Protein AF-A0A2L2ZAL2-F1 (afdb_monomer_lite)

Radius of gyration: 15.27 Å; chains: 1; bounding box: 38×30×30 Å

Structure (mmCIF, N/CA/C/O backbone):
data_AF-A0A2L2ZAL2-F1
#
_entry.id   AF-A0A2L2ZAL2-F1
#
loop_
_atom_site.group_PDB
_atom_site.id
_atom_site.type_symbol
_atom_site.label_atom_id
_atom_site.label_alt_id
_atom_site.label_comp_id
_atom_site.label_asym_id
_atom_site.label_entity_id
_atom_site.label_seq_id
_atom_site.pdbx_PDB_ins_code
_atom_site.Cartn_x
_atom_site.Cartn_y
_atom_site.Cartn_z
_atom_site.occupancy
_atom_site.B_iso_or_equiv
_atom_site.auth_seq_id
_atom_site.auth_comp_id
_atom_site.auth_asym_id
_atom_site.auth_atom_id
_atom_site.pdbx_PDB_model_num
ATOM 1 N N . VAL A 1 1 ? 10.939 -8.240 3.186 1.00 60.72 1 VAL A N 1
ATOM 2 C CA . VAL A 1 1 ? 10.660 -7.524 4.456 1.00 60.72 1 VAL A CA 1
ATOM 3 C C . VAL A 1 1 ? 11.740 -6.486 4.649 1.00 60.72 1 VAL A C 1
ATOM 5 O O . VAL A 1 1 ? 12.909 -6.843 4.583 1.00 60.72 1 VAL A O 1
ATOM 8 N N . CYS A 1 2 ? 11.363 -5.227 4.842 1.00 73.62 2 CYS A N 1
ATOM 9 C CA . CYS A 1 2 ? 12.332 -4.180 5.137 1.00 73.62 2 CYS A CA 1
ATOM 10 C C . CYS A 1 2 ? 12.600 -4.210 6.649 1.00 73.62 2 CYS A C 1
ATOM 12 O O . CYS A 1 2 ? 11.678 -4.045 7.452 1.00 73.62 2 CYS A O 1
ATOM 14 N N . LEU A 1 3 ? 13.838 -4.535 7.023 1.00 76.94 3 LEU A N 1
ATOM 15 C CA . LEU A 1 3 ? 14.264 -4.755 8.405 1.00 76.94 3 LEU A CA 1
ATOM 16 C C . LEU A 1 3 ? 15.159 -3.606 8.869 1.00 76.94 3 LEU A C 1
ATOM 18 O O . LEU A 1 3 ? 15.939 -3.071 8.086 1.00 76.94 3 LEU A O 1
ATOM 22 N N . TYR A 1 4 ? 15.068 -3.260 10.152 1.00 73.62 4 TYR A N 1
ATOM 23 C CA . TYR A 1 4 ? 16.097 -2.469 10.818 1.00 73.62 4 TYR A CA 1
ATOM 24 C C . TYR A 1 4 ? 17.323 -3.363 11.053 1.00 73.62 4 TYR A C 1
ATOM 26 O O . TYR A 1 4 ? 17.233 -4.351 11.790 1.00 73.62 4 TYR A O 1
ATOM 34 N N . ASP A 1 5 ? 18.429 -3.009 10.397 1.00 65.56 5 ASP A N 1
ATOM 35 C CA . ASP A 1 5 ? 19.628 -3.825 10.137 1.00 65.56 5 ASP A CA 1
ATOM 36 C C . ASP A 1 5 ? 20.212 -4.521 11.385 1.00 65.56 5 ASP A C 1
ATOM 38 O O . ASP A 1 5 ? 20.633 -5.671 11.340 1.00 65.56 5 ASP A O 1
ATOM 42 N N . ILE A 1 6 ? 20.120 -3.883 12.554 1.00 71.75 6 ILE A N 1
ATOM 43 C CA . ILE A 1 6 ? 20.772 -4.371 13.781 1.00 71.75 6 ILE A CA 1
ATOM 44 C C . ILE A 1 6 ? 19.848 -5.256 14.638 1.00 71.75 6 ILE A C 1
ATOM 46 O O . ILE A 1 6 ? 20.307 -6.155 15.336 1.00 71.75 6 ILE A O 1
ATOM 50 N N . ALA A 1 7 ? 18.531 -5.035 14.593 1.00 75.19 7 ALA A N 1
ATOM 51 C CA . ALA A 1 7 ? 17.582 -5.644 15.535 1.00 75.19 7 ALA A CA 1
ATOM 52 C C . ALA A 1 7 ? 16.630 -6.665 14.893 1.00 75.19 7 ALA A C 1
ATOM 54 O O . ALA A 1 7 ? 15.743 -7.181 15.573 1.00 75.19 7 ALA A O 1
ATOM 55 N N . ARG A 1 8 ? 16.737 -6.901 13.572 1.00 80.12 8 ARG A N 1
ATOM 56 C CA . ARG A 1 8 ? 15.766 -7.693 12.782 1.00 80.12 8 ARG A CA 1
ATOM 57 C C . ARG A 1 8 ? 14.308 -7.280 13.027 1.00 80.12 8 ARG A C 1
ATOM 59 O O . ARG A 1 8 ? 13.376 -8.071 12.882 1.00 80.12 8 ARG A O 1
ATOM 66 N N . ARG A 1 9 ? 14.094 -6.012 13.380 1.00 84.94 9 ARG A N 1
ATOM 67 C CA . ARG A 1 9 ? 12.767 -5.456 13.633 1.00 84.94 9 ARG A CA 1
ATOM 68 C C . ARG A 1 9 ? 12.143 -5.039 12.306 1.00 84.94 9 ARG A C 1
ATOM 70 O O . ARG A 1 9 ? 12.784 -4.357 11.512 1.00 84.94 9 ARG A O 1
ATOM 77 N N . SER A 1 10 ? 10.894 -5.438 12.074 1.00 86.81 10 SER A N 1
ATOM 78 C CA . SER A 1 10 ? 10.130 -4.999 10.900 1.00 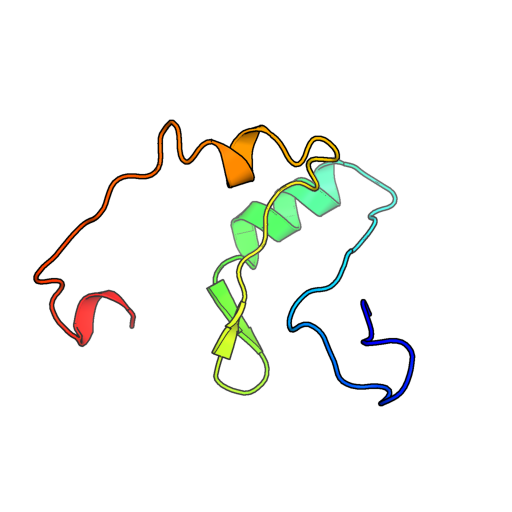86.81 10 SER A CA 1
ATOM 79 C C . SER A 1 10 ? 9.941 -3.481 10.908 1.00 86.81 10 SER A C 1
ATOM 81 O O . SER A 1 10 ? 9.585 -2.911 11.940 1.00 86.81 10 SER A O 1
ATOM 83 N N . LEU A 1 11 ? 10.121 -2.847 9.747 1.00 87.12 11 LEU A N 1
ATOM 84 C CA . LEU A 1 11 ? 9.825 -1.426 9.538 1.00 87.12 11 LEU A CA 1
ATOM 85 C C . LEU A 1 11 ? 8.329 -1.148 9.304 1.00 87.12 11 LEU A C 1
ATOM 87 O O . LEU A 1 11 ? 7.945 -0.008 9.068 1.00 87.12 11 LEU A O 1
ATOM 91 N N . GLY A 1 12 ? 7.476 -2.177 9.353 1.00 89.31 12 GLY A N 1
ATOM 92 C CA . GLY A 1 12 ? 6.031 -2.026 9.163 1.00 89.31 12 GLY A CA 1
ATOM 93 C C . GLY A 1 12 ? 5.594 -1.900 7.701 1.00 89.31 12 GLY A C 1
ATOM 94 O O . GLY A 1 12 ? 4.427 -1.623 7.449 1.00 89.31 12 GLY A O 1
ATOM 95 N N . PHE A 1 13 ? 6.499 -2.134 6.746 1.00 91.12 13 PHE A N 1
ATOM 96 C CA . PHE A 1 13 ? 6.191 -2.203 5.318 1.00 91.12 13 PHE A CA 1
ATOM 97 C C . PHE A 1 13 ? 7.019 -3.286 4.609 1.00 91.12 13 PHE A C 1
ATOM 99 O O . PHE A 1 13 ? 8.024 -3.789 5.129 1.00 91.12 13 PHE A O 1
ATOM 106 N N . ALA A 1 14 ? 6.585 -3.653 3.407 1.00 91.50 14 ALA A N 1
ATOM 107 C CA . ALA A 1 14 ? 7.279 -4.575 2.520 1.00 91.50 14 ALA A CA 1
ATOM 108 C C . ALA A 1 14 ? 7.038 -4.182 1.056 1.00 91.50 14 ALA A C 1
ATOM 110 O O . ALA A 1 14 ? 6.075 -3.482 0.754 1.00 91.50 14 ALA A O 1
ATOM 111 N N . TYR A 1 15 ? 7.904 -4.662 0.166 1.00 92.94 15 TYR A N 1
ATOM 112 C CA . TYR A 1 15 ? 7.688 -4.621 -1.277 1.00 92.94 15 TYR A CA 1
ATOM 113 C C . TYR A 1 15 ? 7.222 -5.990 -1.756 1.00 92.94 15 TYR A C 1
ATOM 115 O O . TYR A 1 15 ? 7.718 -7.014 -1.279 1.00 92.94 15 TYR A O 1
ATOM 123 N N . VAL A 1 16 ? 6.294 -5.987 -2.707 1.00 94.19 16 VAL A N 1
ATOM 124 C CA . VAL A 1 16 ? 5.813 -7.179 -3.401 1.00 94.19 16 VAL A CA 1
ATOM 125 C C . VAL A 1 16 ? 5.952 -6.904 -4.889 1.00 94.19 16 VAL A C 1
ATOM 127 O O . VAL A 1 16 ? 5.414 -5.918 -5.383 1.00 94.19 16 VAL A O 1
ATOM 130 N N . ASN A 1 17 ? 6.702 -7.756 -5.583 1.00 95.50 17 ASN A N 1
ATOM 131 C CA . ASN A 1 17 ? 6.853 -7.682 -7.030 1.00 95.50 17 ASN A CA 1
ATOM 132 C C . ASN A 1 17 ? 5.982 -8.767 -7.656 1.00 95.50 17 ASN A C 1
ATOM 134 O O . ASN A 1 17 ? 6.085 -9.933 -7.275 1.00 95.50 17 ASN A O 1
ATOM 138 N N . PHE A 1 18 ? 5.152 -8.379 -8.616 1.00 96.44 18 PHE A N 1
ATOM 139 C CA . PHE A 1 18 ? 4.371 -9.306 -9.427 1.00 96.44 18 PHE A CA 1
ATOM 140 C C . PHE A 1 18 ? 5.081 -9.549 -10.755 1.00 96.44 18 PHE A C 1
ATOM 142 O O . PHE A 1 18 ? 5.810 -8.687 -11.244 1.00 96.44 18 PHE A O 1
ATOM 149 N N . GLN A 1 19 ? 4.859 -10.722 -11.347 1.00 97.31 19 GLN A N 1
ATOM 150 C CA . GLN A 1 19 ? 5.353 -11.009 -12.695 1.00 97.31 19 GLN A CA 1
ATOM 151 C C . GLN A 1 19 ? 4.609 -10.182 -13.748 1.00 97.31 19 GLN A C 1
ATOM 153 O O . GLN A 1 19 ? 5.217 -9.731 -14.714 1.00 97.31 19 GLN A O 1
ATOM 158 N N . GLN A 1 20 ? 3.303 -9.973 -13.552 1.00 97.62 20 GLN A N 1
ATOM 159 C CA . GLN A 1 20 ? 2.460 -9.190 -14.448 1.00 97.62 20 GLN A CA 1
ATOM 160 C C . GLN A 1 20 ? 1.943 -7.937 -13.740 1.00 97.62 20 GLN A C 1
ATOM 162 O O . GLN A 1 20 ? 1.502 -7.997 -12.592 1.00 97.62 20 GLN A O 1
ATOM 167 N N . ALA A 1 21 ? 1.946 -6.805 -14.447 1.00 96.19 21 ALA A N 1
ATOM 168 C CA . ALA A 1 21 ? 1.427 -5.542 -13.918 1.00 96.19 21 ALA A CA 1
ATOM 169 C C . ALA A 1 21 ? -0.069 -5.628 -13.571 1.00 96.19 21 ALA A C 1
ATOM 171 O O . ALA A 1 21 ? -0.489 -5.083 -12.554 1.00 96.19 21 ALA A O 1
ATOM 172 N N . VAL A 1 22 ? -0.844 -6.382 -14.361 1.00 97.88 22 VAL A N 1
ATOM 173 C CA . VAL A 1 22 ? -2.283 -6.588 -14.131 1.00 97.88 22 VAL A CA 1
ATOM 174 C C . VAL A 1 22 ? -2.569 -7.266 -12.790 1.00 97.88 22 VAL A C 1
ATOM 176 O O . VAL A 1 22 ? -3.561 -6.953 -12.143 1.00 97.88 22 VAL A O 1
ATOM 179 N N . ASP A 1 23 ? -1.697 -8.164 -12.329 1.00 98.00 23 ASP A N 1
ATOM 180 C CA . ASP A 1 23 ? -1.885 -8.824 -11.036 1.00 98.00 23 ASP A CA 1
ATOM 181 C C . ASP A 1 23 ? -1.569 -7.877 -9.875 1.00 98.00 23 ASP A C 1
ATOM 183 O O . ASP A 1 23 ? -2.240 -7.925 -8.846 1.00 98.00 23 ASP A O 1
ATOM 187 N N . ALA A 1 24 ? -0.593 -6.978 -10.053 1.00 97.06 24 ALA A N 1
ATOM 188 C CA . ALA A 1 24 ? -0.303 -5.932 -9.076 1.00 97.06 24 ALA A CA 1
ATOM 189 C C . ALA A 1 24 ? -1.463 -4.932 -8.958 1.00 97.06 24 ALA A C 1
ATOM 191 O O . ALA A 1 24 ? -1.839 -4.563 -7.847 1.00 97.06 24 ALA A O 1
ATOM 192 N N . GLU A 1 25 ? -2.043 -4.533 -10.092 1.00 97.38 25 GLU A N 1
ATOM 193 C CA . GLU A 1 25 ? -3.218 -3.661 -10.149 1.00 97.38 25 GLU A CA 1
ATOM 194 C C . GLU A 1 25 ? -4.431 -4.329 -9.493 1.00 97.38 25 GLU A C 1
ATOM 196 O O . GLU A 1 25 ? -5.003 -3.771 -8.559 1.00 97.38 25 GLU A O 1
ATOM 201 N N . ARG A 1 26 ? -4.741 -5.583 -9.856 1.00 98.00 26 ARG A N 1
ATOM 202 C CA . ARG A 1 26 ? -5.812 -6.354 -9.201 1.00 98.00 26 ARG A CA 1
ATOM 203 C C . ARG A 1 26 ? -5.606 -6.453 -7.695 1.00 98.00 26 ARG A C 1
ATOM 205 O O . ARG A 1 26 ? -6.563 -6.290 -6.947 1.00 98.00 26 ARG A O 1
ATOM 212 N N . ALA A 1 27 ? -4.388 -6.739 -7.235 1.00 97.19 27 ALA A N 1
ATOM 213 C CA . ALA A 1 27 ? -4.102 -6.827 -5.806 1.00 97.19 27 ALA A CA 1
ATOM 214 C C . ALA A 1 27 ? -4.322 -5.480 -5.100 1.00 97.19 27 ALA A C 1
ATOM 216 O O . ALA A 1 27 ? -4.875 -5.455 -4.003 1.00 97.19 27 ALA A O 1
ATOM 217 N N . LEU A 1 28 ? -3.927 -4.368 -5.727 1.00 96.69 28 LEU A N 1
ATOM 218 C CA . LEU A 1 28 ? -4.172 -3.022 -5.211 1.00 96.69 28 LEU A CA 1
ATOM 219 C C . LEU A 1 28 ? -5.672 -2.709 -5.128 1.00 96.69 28 LEU A C 1
ATOM 221 O O . LEU A 1 28 ? -6.108 -2.169 -4.117 1.00 96.69 28 LEU A O 1
ATOM 225 N N . ASP A 1 29 ? -6.461 -3.083 -6.131 1.00 96.38 29 ASP A N 1
ATOM 226 C CA . ASP A 1 29 ? -7.896 -2.779 -6.160 1.00 96.38 29 ASP A CA 1
ATOM 227 C C . ASP A 1 29 ? -8.723 -3.668 -5.227 1.00 96.38 29 ASP A C 1
ATOM 229 O O . ASP A 1 29 ? -9.730 -3.227 -4.676 1.00 96.38 29 ASP A O 1
ATOM 233 N N . THR A 1 30 ? -8.313 -4.926 -5.052 1.00 97.00 30 THR A N 1
ATOM 234 C CA . THR A 1 30 ? -9.130 -5.934 -4.356 1.00 97.00 30 THR A CA 1
ATOM 235 C C . THR A 1 30 ? -8.719 -6.190 -2.915 1.00 97.00 30 THR A C 1
ATOM 237 O O . THR A 1 30 ? -9.567 -6.599 -2.133 1.00 97.00 30 THR A O 1
ATOM 240 N N . LEU A 1 31 ? -7.450 -5.964 -2.557 1.00 96.50 31 LEU A N 1
ATOM 241 C CA . LEU A 1 31 ? -6.909 -6.339 -1.243 1.00 96.50 31 LEU A CA 1
ATOM 242 C C . LEU A 1 31 ? -6.487 -5.132 -0.397 1.00 96.50 31 LEU A C 1
ATOM 244 O O . LEU A 1 31 ? -5.992 -5.290 0.719 1.00 96.50 31 LEU A O 1
ATOM 248 N N . ASN A 1 32 ? -6.599 -3.910 -0.914 1.00 95.50 32 ASN A N 1
ATOM 249 C CA . ASN A 1 32 ? -6.201 -2.734 -0.152 1.00 95.50 32 ASN A CA 1
ATOM 250 C C . ASN A 1 32 ? -7.150 -2.511 1.033 1.0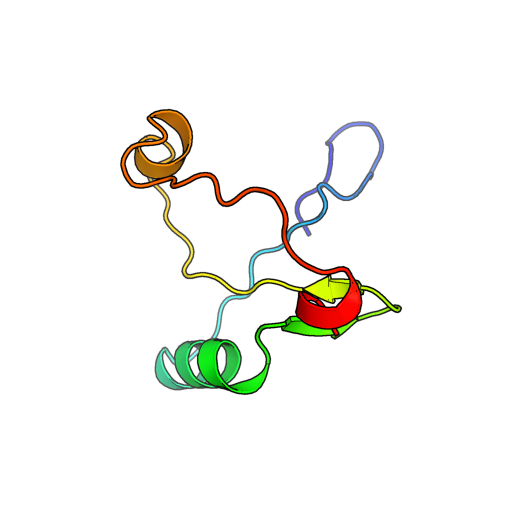0 95.50 32 ASN A C 1
ATOM 252 O O . ASN A 1 32 ? -8.365 -2.502 0.874 1.00 95.50 32 ASN A O 1
ATOM 256 N N . PHE A 1 33 ? -6.567 -2.292 2.212 1.00 93.88 33 PHE A N 1
ATOM 257 C CA . PHE A 1 33 ? -7.239 -2.217 3.512 1.00 93.88 33 PHE A CA 1
ATOM 258 C C . PHE A 1 33 ? -7.810 -3.534 4.055 1.00 93.88 33 PHE A C 1
ATOM 260 O O . PHE A 1 33 ? -8.407 -3.514 5.133 1.00 93.88 33 PHE A O 1
ATOM 267 N N . ASP A 1 34 ? -7.539 -4.676 3.416 1.00 94.94 34 ASP A N 1
ATOM 268 C CA . ASP A 1 34 ? -7.857 -5.979 4.003 1.00 94.94 34 ASP A CA 1
ATOM 269 C C . ASP A 1 34 ? -7.117 -6.201 5.329 1.00 94.94 34 ASP A C 1
ATOM 271 O O . ASP A 1 34 ? -6.093 -5.586 5.639 1.00 94.94 34 ASP A O 1
ATOM 275 N N . MET A 1 35 ? -7.639 -7.116 6.143 1.00 94.06 35 MET A N 1
ATOM 276 C CA . MET A 1 35 ? -7.123 -7.369 7.484 1.00 94.06 35 MET A CA 1
ATOM 277 C C . MET A 1 35 ? -6.010 -8.418 7.476 1.00 94.06 35 MET A C 1
ATOM 279 O O . MET A 1 35 ? -6.238 -9.592 7.193 1.00 94.06 35 MET A O 1
ATOM 283 N N . ILE A 1 36 ? -4.811 -8.033 7.921 1.00 92.25 36 ILE A N 1
ATOM 284 C CA . ILE A 1 36 ? -3.723 -8.970 8.228 1.00 92.25 36 ILE A CA 1
ATOM 285 C C . ILE A 1 36 ? -3.378 -8.849 9.708 1.00 92.25 36 ILE A C 1
ATOM 287 O O . ILE A 1 36 ? -2.950 -7.798 10.185 1.00 92.25 36 ILE A O 1
ATOM 291 N N . LYS A 1 37 ? -3.542 -9.948 10.458 1.00 92.06 37 LYS A N 1
ATOM 292 C CA . LYS A 1 37 ? -3.268 -10.006 11.909 1.00 92.06 37 LYS A CA 1
ATOM 293 C C . LYS A 1 37 ? -3.967 -8.878 12.695 1.00 92.06 37 LYS A C 1
ATOM 295 O O . LYS A 1 37 ? -3.372 -8.273 13.586 1.00 92.06 37 LYS A O 1
ATOM 300 N N . GLY A 1 38 ? -5.219 -8.587 12.335 1.00 91.81 38 GLY A N 1
ATOM 301 C CA . GLY A 1 38 ? -6.056 -7.583 13.001 1.00 91.81 38 GLY A CA 1
ATOM 302 C C . GLY A 1 38 ? -5.688 -6.129 12.695 1.00 91.81 38 GLY A C 1
ATOM 303 O O . GLY A 1 38 ? -6.094 -5.239 13.437 1.00 91.81 38 GLY A O 1
ATOM 304 N N . ARG A 1 39 ? -4.897 -5.871 11.647 1.00 90.69 39 ARG A N 1
ATOM 305 C CA . ARG A 1 39 ? -4.604 -4.516 11.169 1.00 90.69 39 ARG A CA 1
ATOM 306 C C . ARG A 1 39 ? -4.916 -4.420 9.675 1.00 90.69 39 ARG A C 1
ATOM 308 O O . ARG A 1 39 ? -4.456 -5.298 8.939 1.00 90.69 39 ARG A O 1
ATOM 315 N N . PRO A 1 40 ? -5.629 -3.375 9.223 1.00 93.12 40 PRO A N 1
ATOM 316 C CA . PRO A 1 40 ? -5.777 -3.120 7.800 1.00 93.12 40 PRO A CA 1
ATOM 317 C C . PRO A 1 40 ? -4.406 -2.757 7.222 1.00 93.12 40 PRO A C 1
ATOM 319 O O . PRO A 1 40 ? -3.672 -1.957 7.817 1.00 93.12 40 PRO A O 1
ATOM 322 N N . PHE A 1 41 ? -4.026 -3.349 6.092 1.00 94.12 41 PHE A N 1
ATOM 323 C CA . PHE A 1 41 ? -2.778 -2.993 5.412 1.00 94.12 41 PHE A CA 1
ATOM 324 C C . PHE A 1 41 ? -3.054 -2.112 4.195 1.00 94.12 41 PHE A C 1
ATOM 326 O O . PHE A 1 41 ? -4.019 -2.311 3.469 1.00 94.12 41 PHE A O 1
ATOM 333 N N . ARG A 1 42 ? -2.187 -1.121 3.970 1.00 95.00 42 ARG A N 1
ATOM 334 C CA . ARG A 1 42 ? -2.304 -0.200 2.836 1.00 95.00 42 ARG A CA 1
ATOM 335 C C . ARG A 1 42 ? -1.361 -0.621 1.715 1.00 95.00 42 ARG A C 1
ATOM 337 O O . ARG A 1 42 ? -0.146 -0.635 1.923 1.00 95.00 42 ARG A O 1
ATOM 344 N N . ILE A 1 43 ? -1.909 -0.886 0.535 1.00 95.44 43 ILE A N 1
ATOM 345 C CA . ILE A 1 43 ? -1.160 -1.118 -0.704 1.00 95.44 43 ILE A CA 1
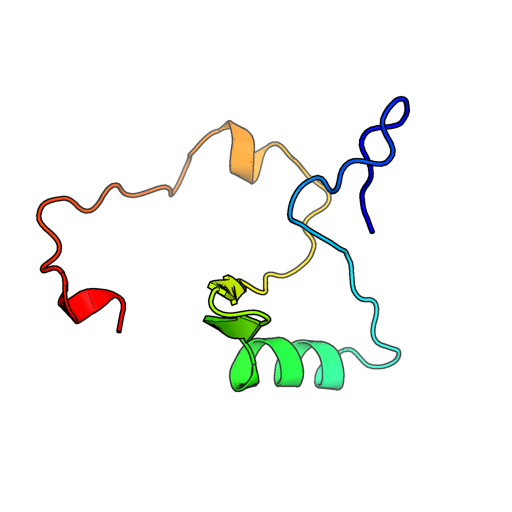ATOM 346 C C . ILE A 1 43 ? -1.036 0.212 -1.455 1.00 95.44 43 ILE A C 1
ATOM 348 O O . ILE A 1 43 ? -1.982 0.991 -1.528 1.00 95.44 43 ILE A O 1
ATOM 352 N N . MET A 1 44 ? 0.147 0.494 -1.999 1.00 94.44 44 MET A N 1
ATOM 353 C CA . MET A 1 44 ? 0.390 1.620 -2.905 1.00 94.44 44 MET A CA 1
ATOM 354 C C . MET A 1 44 ? 1.440 1.211 -3.935 1.00 94.44 44 MET A C 1
ATOM 356 O O . MET A 1 44 ? 2.297 0.374 -3.640 1.00 94.44 44 MET A O 1
ATOM 360 N N . TRP A 1 45 ? 1.434 1.859 -5.099 1.00 93.69 45 TRP A N 1
ATOM 361 C CA . TRP A 1 45 ? 2.523 1.728 -6.063 1.00 93.69 45 TRP A CA 1
ATOM 362 C C . TRP A 1 45 ? 3.862 2.143 -5.448 1.00 93.69 45 TRP A C 1
ATOM 364 O O . TRP A 1 45 ? 3.975 3.148 -4.736 1.00 93.69 45 TRP A O 1
ATOM 374 N N . ALA A 1 46 ? 4.896 1.352 -5.723 1.00 89.75 46 ALA A N 1
ATOM 375 C CA . ALA A 1 46 ? 6.241 1.646 -5.263 1.00 89.75 46 ALA A CA 1
ATOM 376 C C . ALA A 1 46 ? 6.799 2.849 -6.035 1.00 89.75 46 ALA A C 1
ATOM 378 O O . ALA A 1 46 ? 7.191 2.732 -7.191 1.00 89.75 46 ALA A O 1
ATOM 379 N N . HIS A 1 47 ? 6.853 4.007 -5.377 1.00 82.31 47 HIS A N 1
ATOM 380 C CA . HIS A 1 47 ? 7.523 5.192 -5.907 1.00 82.31 47 HIS A CA 1
ATOM 381 C C . HIS A 1 47 ? 8.940 5.301 -5.334 1.00 82.31 47 HIS A C 1
ATOM 383 O O . HIS A 1 47 ? 9.115 5.348 -4.106 1.00 82.31 47 HIS A O 1
ATOM 389 N N . SER A 1 48 ? 9.933 5.331 -6.225 1.00 74.56 48 SER A N 1
ATOM 390 C CA . SER A 1 48 ? 11.360 5.403 -5.894 1.00 74.56 48 SER A CA 1
ATOM 391 C C . SER A 1 48 ? 11.770 6.784 -5.391 1.00 74.56 48 SER A C 1
ATOM 393 O O . SER A 1 48 ? 12.577 6.865 -4.469 1.00 74.56 48 SER A O 1
ATOM 395 N N . ASP A 1 49 ? 11.183 7.855 -5.937 1.00 79.81 49 ASP A N 1
ATOM 396 C CA . ASP A 1 49 ? 11.469 9.221 -5.498 1.00 79.81 49 ASP A CA 1
ATOM 397 C C . ASP A 1 49 ? 10.852 9.508 -4.111 1.00 79.81 49 ASP A C 1
ATOM 399 O O . ASP A 1 49 ? 9.622 9.499 -3.967 1.00 79.81 49 ASP A O 1
ATOM 403 N N . PRO A 1 50 ? 11.667 9.766 -3.068 1.00 79.12 50 PRO A N 1
ATOM 404 C CA . PRO A 1 50 ? 11.179 10.129 -1.744 1.00 79.12 50 PRO A CA 1
ATOM 405 C C . PRO A 1 50 ? 10.615 11.555 -1.668 1.00 79.12 50 PRO A C 1
ATOM 407 O O . PRO A 1 50 ? 9.951 11.862 -0.675 1.00 79.12 50 PRO A O 1
ATOM 410 N N . SER A 1 51 ? 10.906 12.421 -2.647 1.00 80.00 51 SER A N 1
ATOM 411 C CA . SER A 1 51 ? 10.563 13.851 -2.641 1.00 80.00 51 SER A CA 1
ATOM 412 C C . SER A 1 51 ? 9.064 14.077 -2.445 1.00 80.00 51 SER A C 1
ATOM 414 O O . SER A 1 51 ? 8.681 14.827 -1.551 1.00 80.00 51 SER A O 1
ATOM 416 N N . LEU A 1 52 ? 8.233 13.312 -3.158 1.00 77.25 52 LEU A N 1
ATOM 417 C CA . LEU A 1 52 ? 6.771 13.381 -3.110 1.00 77.25 52 LEU A CA 1
ATOM 418 C C . LEU A 1 52 ? 6.209 13.159 -1.701 1.00 77.25 52 LEU A C 1
ATOM 420 O O . LEU A 1 52 ? 5.233 13.781 -1.301 1.00 77.25 52 LEU A O 1
ATOM 424 N N . ARG A 1 53 ? 6.832 12.271 -0.916 1.00 81.88 53 ARG A N 1
ATOM 425 C CA . ARG A 1 53 ? 6.405 12.013 0.469 1.00 81.88 53 ARG A CA 1
ATOM 426 C C . ARG A 1 53 ? 6.988 13.024 1.451 1.00 81.88 53 ARG A C 1
ATOM 428 O O . ARG A 1 53 ? 6.360 13.299 2.469 1.00 81.88 53 ARG A O 1
ATOM 435 N N . LYS A 1 54 ? 8.194 13.532 1.178 1.00 83.50 54 LYS A N 1
ATOM 436 C CA . LYS A 1 54 ? 8.901 14.474 2.055 1.00 83.50 54 LYS A CA 1
ATOM 437 C C . LYS A 1 54 ? 8.358 15.896 1.950 1.00 83.50 54 LYS A C 1
ATOM 439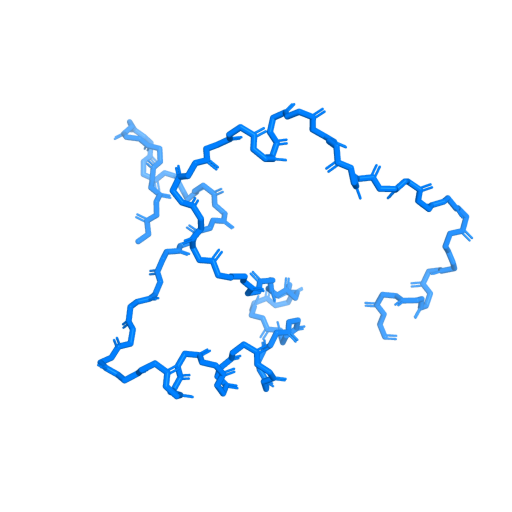 O O . LYS A 1 54 ? 8.337 16.579 2.966 1.00 83.50 54 LYS A O 1
ATOM 444 N N . SER A 1 55 ? 7.939 16.330 0.760 1.00 86.69 55 SER A N 1
ATOM 445 C CA . SER A 1 55 ? 7.390 17.676 0.553 1.00 86.69 55 SER A CA 1
ATOM 446 C C . SER A 1 55 ? 6.059 17.865 1.279 1.00 86.69 55 SER A C 1
ATOM 448 O O . SER A 1 55 ? 5.745 18.969 1.710 1.00 86.69 55 SER A O 1
ATOM 450 N N . GLY A 1 56 ? 5.279 16.788 1.426 1.00 82.12 56 GLY A N 1
ATOM 451 C CA . GLY A 1 56 ? 3.920 16.853 1.961 1.00 82.12 56 GLY A CA 1
ATOM 452 C C . GLY A 1 56 ? 2.935 17.561 1.028 1.00 82.12 56 GLY A C 1
ATOM 453 O O . GLY A 1 56 ? 1.792 17.802 1.410 1.00 82.12 56 GLY A O 1
ATOM 454 N N . GLU A 1 57 ? 3.365 17.885 -0.188 1.00 84.94 57 GLU A N 1
ATOM 455 C CA . GLU A 1 57 ? 2.538 18.516 -1.203 1.00 84.94 57 GLU A CA 1
ATOM 456 C C . GLU A 1 57 ? 1.413 17.552 -1.607 1.00 84.94 57 GLU A C 1
ATOM 458 O O . GLU A 1 57 ? 1.655 16.391 -1.930 1.00 84.94 57 GLU A O 1
ATOM 463 N N . GLY A 1 58 ? 0.161 18.001 -1.491 1.00 84.38 58 GLY A N 1
ATOM 464 C CA . GLY A 1 58 ? -1.025 17.157 -1.683 1.00 84.38 58 GLY A CA 1
ATOM 465 C C . GLY A 1 58 ? -1.489 16.375 -0.444 1.00 84.38 58 GLY A C 1
ATOM 466 O O . GLY A 1 58 ? -2.561 15.771 -0.485 1.00 84.38 58 GLY A O 1
ATOM 467 N N . ASN A 1 59 ? -0.765 16.418 0.683 1.00 89.56 59 ASN A N 1
ATOM 468 C CA . ASN A 1 59 ? -1.235 15.808 1.931 1.00 89.56 59 ASN A CA 1
ATOM 469 C C . ASN A 1 59 ? -2.259 16.714 2.632 1.00 89.56 59 ASN A C 1
ATOM 471 O O . ASN A 1 59 ? -1.907 17.713 3.259 1.00 89.56 59 ASN A O 1
ATOM 475 N N . VAL A 1 60 ? -3.534 16.330 2.579 1.00 92.31 60 VAL A N 1
ATOM 476 C CA . VAL A 1 60 ? -4.629 17.025 3.273 1.00 92.31 60 VAL A CA 1
ATOM 477 C C . VAL A 1 60 ? -4.893 16.387 4.639 1.00 92.31 60 VAL A C 1
ATOM 479 O O . VAL A 1 60 ? -4.973 15.167 4.766 1.00 92.31 60 VAL A O 1
ATOM 482 N N . ILE A 1 61 ? -5.065 17.217 5.673 1.00 91.75 61 ILE A N 1
ATOM 483 C CA . ILE A 1 61 ? -5.388 16.767 7.034 1.00 91.75 61 ILE A CA 1
ATOM 484 C C . ILE A 1 61 ? -6.894 16.892 7.264 1.00 91.75 61 ILE A C 1
ATOM 486 O O . ILE A 1 61 ? -7.421 17.997 7.382 1.00 91.75 61 ILE A O 1
ATOM 490 N N . ILE A 1 62 ? -7.572 15.754 7.405 1.00 91.19 62 ILE A N 1
ATOM 491 C CA . ILE A 1 62 ? -8.985 15.695 7.791 1.00 91.19 62 ILE A CA 1
ATOM 492 C C . ILE A 1 62 ? -9.066 15.453 9.303 1.00 91.19 62 ILE A C 1
ATOM 494 O O . ILE A 1 62 ? -8.484 14.500 9.822 1.00 91.19 62 ILE A O 1
ATOM 498 N N . LYS A 1 63 ? -9.769 16.333 10.022 1.00 94.19 63 LYS A N 1
ATOM 499 C CA . LYS A 1 63 ? -9.984 16.247 11.478 1.00 94.19 63 LYS A CA 1
ATOM 500 C C . LYS A 1 63 ? -11.434 15.872 11.787 1.00 94.19 63 LYS A C 1
ATOM 502 O O . LYS A 1 63 ? -12.302 16.013 10.935 1.00 94.19 63 LYS A O 1
ATOM 507 N N . ASN A 1 64 ? -11.689 15.443 13.026 1.00 92.31 64 ASN A N 1
ATOM 508 C CA . ASN A 1 64 ? -13.024 15.104 13.541 1.00 92.31 64 ASN A CA 1
ATOM 509 C C . ASN A 1 64 ? -13.725 13.954 12.796 1.00 92.31 64 ASN A C 1
ATOM 511 O O . ASN A 1 64 ? -14.947 13.942 12.671 1.00 92.31 64 ASN A O 1
ATOM 515 N N . LEU A 1 65 ? -12.958 12.965 12.328 1.00 92.12 65 LEU A N 1
ATOM 516 C CA . LEU A 1 65 ? -1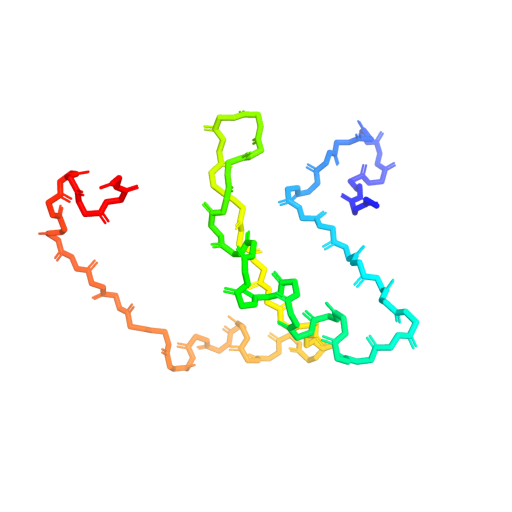3.532 11.725 11.810 1.00 92.12 65 LEU A CA 1
ATOM 517 C C . LEU A 1 65 ? -14.254 10.971 12.935 1.00 92.12 65 LEU A C 1
ATOM 519 O O . LEU A 1 65 ? -13.723 10.813 14.038 1.00 92.12 65 LEU A O 1
ATOM 523 N N . VAL A 1 66 ? -15.465 10.490 12.649 1.00 93.50 66 VAL A N 1
ATOM 524 C CA . VAL A 1 66 ? -16.198 9.608 13.565 1.00 93.50 66 VAL A CA 1
ATOM 525 C C . VAL A 1 66 ? -15.470 8.270 13.689 1.00 93.50 66 VAL A C 1
ATOM 527 O O . VAL A 1 66 ? -14.880 7.783 12.727 1.00 93.50 66 VAL A O 1
ATOM 530 N N . LYS A 1 67 ? -15.511 7.642 14.870 1.00 85.50 67 LYS A N 1
ATOM 531 C CA . LYS A 1 67 ? -14.776 6.385 15.124 1.00 85.50 67 LYS A CA 1
ATOM 532 C C . LYS A 1 67 ? -15.199 5.235 14.204 1.00 85.50 67 LYS A C 1
ATOM 534 O O . LYS A 1 67 ? -14.382 4.367 13.921 1.00 85.50 67 LYS A O 1
ATOM 539 N N . SER A 1 68 ? -16.445 5.245 13.735 1.00 86.88 68 SER A N 1
ATOM 540 C CA . SER A 1 68 ? -16.976 4.264 12.785 1.00 86.88 68 SER A CA 1
ATOM 541 C C . SER A 1 68 ? -16.476 4.458 11.355 1.00 86.88 68 SER A C 1
ATOM 543 O O . SER A 1 68 ? -16.706 3.595 10.535 1.00 86.88 68 SER A O 1
ATOM 545 N N . PHE A 1 69 ? -15.795 5.559 11.023 1.00 81.75 69 PHE A N 1
ATOM 546 C CA . PHE A 1 69 ? -15.323 5.797 9.654 1.00 81.75 69 PHE A CA 1
ATOM 547 C C . PHE A 1 69 ? -14.218 4.820 9.215 1.00 81.75 69 PHE A C 1
ATOM 549 O O . PHE A 1 69 ? -13.960 4.668 8.028 1.00 81.75 69 PHE A O 1
ATOM 556 N N . VAL A 1 70 ? -13.532 4.189 10.171 1.00 66.69 70 VAL A N 1
ATOM 557 C CA . VAL A 1 70 ? -12.373 3.314 9.923 1.00 66.69 70 VAL A CA 1
ATOM 558 C C . VAL A 1 70 ? -12.759 1.823 10.000 1.00 66.69 70 VAL A C 1
ATOM 560 O O . VAL A 1 70 ? -11.879 0.96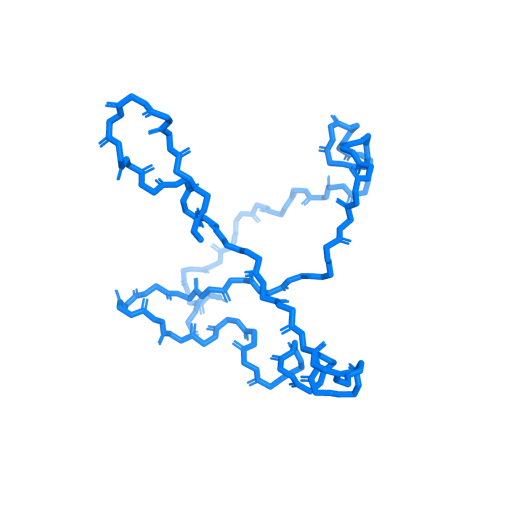8 9.947 1.00 66.69 70 VAL A O 1
ATOM 563 N N . TYR A 1 71 ? -14.057 1.504 10.109 1.00 56.34 71 TYR A N 1
ATOM 564 C CA . TYR A 1 71 ? -14.586 0.137 10.187 1.00 56.34 71 TYR A CA 1
ATOM 565 C C . TYR A 1 71 ? -15.811 -0.059 9.299 1.00 56.34 71 TYR A C 1
ATOM 567 O O . TYR A 1 71 ? -16.692 0.827 9.317 1.00 56.34 71 TYR A O 1
#

pLDDT: mean 87.92, std 9.48, range [56.34, 98.0]

Sequence (71 aa):
VCLYDIARRSLGFAYVNFQQAVDAERALDTLNFDMIKGRPFRIMWAHSDPSLRKSGEGNVIIKNLVKSFVY

InterPro domains:
  IPR000504 RNA recognition motif domain [PF00076] (8-40)
  IPR000504 RNA recognition motif domain [PS50102] (1-48)
  IPR012677 Nucleotide-binding alpha-beta plait domain superfamily [G3DSA:3.30.70.330] (2-60)
  IPR035979 RNA-binding domain superfamily [SSF54928] (3-59)

Foldseek 3Di:
DDADPPPRHDPLDDDDDDPDPVVLVCCQVPQQQPDDPRGGHHDDDDDPDCCCVVVCVVPDDDPDDDPVVSD

Secondary structure (DSSP, 8-state):
--EETTTTEE-S------SSHHHHHHHHHHHTT-EETTEEPPP------SHHHHH-TT--------GGGG-

Organism: Parasteatoda tepidariorum (NCBI:txid114398)